Protein AF-A0A401MCK9-F1 (afdb_monomer_lite)

pLDDT: mean 92.6, std 6.18, range [59.09, 98.25]

Secondary structure (DSSP, 8-state):
--HHHHHHHHHHHHHTTS-HHHHHHHHHHH---HHHHHHHHHHHHHHHHHHHS----HHHHHHHHHHHHHHHHHHHHHHHHHHHT-

Structure (mmCIF, N/CA/C/O backbone):
data_AF-A0A401MCK9-F1
#
_entry.id   AF-A0A401MCK9-F1
#
loop_
_atom_site.group_PDB
_atom_site.id
_atom_site.type_symbol
_atom_site.label_atom_id
_atom_site.label_alt_id
_atom_site.label_comp_id
_atom_site.label_asym_id
_atom_site.label_entity_id
_atom_site.label_seq_id
_atom_site.pdbx_PDB_ins_code
_atom_site.Cartn_x
_atom_site.Cartn_y
_atom_site.C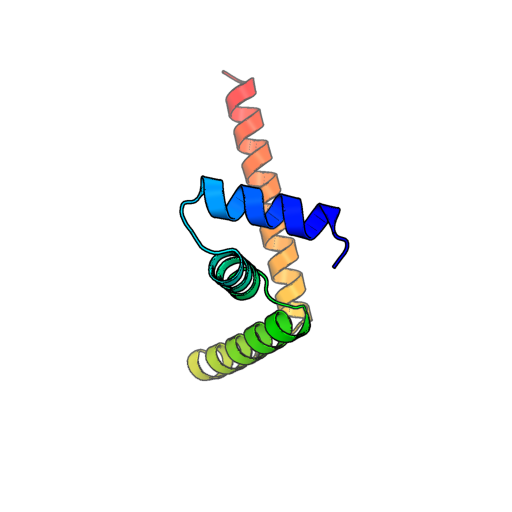artn_z
_atom_site.occupancy
_atom_site.B_iso_or_equiv
_atom_site.auth_seq_id
_atom_site.auth_comp_id
_atom_site.auth_asym_id
_atom_site.auth_atom_id
_atom_site.pdbx_PDB_model_num
ATOM 1 N N . MET A 1 1 ? -8.022 -13.116 18.281 1.00 82.94 1 MET A N 1
ATOM 2 C CA . MET A 1 1 ? -7.256 -11.885 18.573 1.00 82.94 1 MET A CA 1
ATOM 3 C C . MET A 1 1 ? -7.129 -11.769 20.084 1.00 82.94 1 MET A C 1
ATOM 5 O O . MET A 1 1 ? -8.148 -11.991 20.733 1.00 82.94 1 MET A O 1
ATOM 9 N N . PRO A 1 2 ? -5.929 -11.495 20.631 1.00 96.94 2 PRO A N 1
ATOM 10 C CA . PRO A 1 2 ? -5.750 -11.234 22.061 1.00 96.94 2 PRO A CA 1
ATOM 11 C C . PRO A 1 2 ? -6.690 -10.124 22.546 1.00 96.94 2 PRO A C 1
ATOM 13 O O . PRO A 1 2 ? -7.006 -9.213 21.774 1.00 96.94 2 PRO A O 1
ATOM 16 N N . ALA A 1 3 ? -7.160 -10.211 23.789 1.00 95.38 3 ALA A N 1
ATOM 17 C CA . ALA A 1 3 ? -8.148 -9.273 24.322 1.00 95.38 3 ALA A CA 1
ATOM 18 C C . ALA A 1 3 ? -7.615 -7.834 24.302 1.00 95.38 3 ALA A C 1
ATOM 20 O O . ALA A 1 3 ? -8.315 -6.921 23.881 1.00 95.38 3 ALA A O 1
ATOM 21 N N . GLU A 1 4 ? -6.335 -7.670 24.618 1.00 96.00 4 GLU A N 1
ATOM 22 C CA . GLU A 1 4 ? -5.628 -6.395 24.678 1.00 96.00 4 GLU A CA 1
ATOM 23 C C . GLU A 1 4 ? -5.613 -5.696 23.311 1.00 96.00 4 GLU A C 1
ATOM 25 O O . GLU A 1 4 ? -5.890 -4.504 23.206 1.00 96.00 4 GLU A O 1
ATOM 30 N N . VAL A 1 5 ? -5.361 -6.452 22.236 1.00 97.25 5 VAL A N 1
ATOM 31 C CA . VAL A 1 5 ? -5.338 -5.922 20.861 1.00 97.25 5 VAL A CA 1
ATOM 32 C C . VAL A 1 5 ? -6.735 -5.488 20.425 1.00 97.25 5 VAL A C 1
ATOM 34 O O . VAL A 1 5 ? -6.905 -4.436 19.812 1.00 97.25 5 VAL A O 1
ATOM 37 N N . ARG A 1 6 ? -7.754 -6.287 20.754 1.00 96.19 6 ARG A N 1
ATOM 38 C CA . ARG A 1 6 ? -9.152 -5.955 20.461 1.00 96.19 6 ARG A CA 1
ATOM 39 C C . ARG A 1 6 ? -9.574 -4.675 21.181 1.00 96.19 6 ARG A C 1
ATOM 41 O O . ARG A 1 6 ? -10.217 -3.830 20.566 1.00 96.19 6 ARG A O 1
ATOM 48 N N . ASP A 1 7 ? -9.218 -4.548 22.455 1.00 97.50 7 ASP A N 1
ATOM 49 C CA . ASP A 1 7 ? -9.594 -3.406 23.288 1.00 97.50 7 ASP A CA 1
ATOM 50 C C . ASP A 1 7 ? -8.893 -2.133 22.797 1.00 97.50 7 ASP A C 1
ATOM 52 O O . ASP A 1 7 ? -9.517 -1.077 22.691 1.00 97.50 7 ASP A O 1
ATOM 56 N N . GLN A 1 8 ? -7.631 -2.249 22.371 1.00 97.31 8 GLN A N 1
ATOM 57 C CA . GLN A 1 8 ? -6.916 -1.153 21.726 1.00 97.31 8 GLN A CA 1
ATOM 58 C C . GLN A 1 8 ? -7.571 -0.727 20.404 1.00 97.31 8 GLN A C 1
ATOM 60 O O . GLN A 1 8 ? -7.764 0.467 20.177 1.00 97.31 8 GLN A O 1
ATOM 65 N N . LEU A 1 9 ? -7.959 -1.670 19.538 1.00 97.06 9 LEU A N 1
ATOM 66 C CA . LEU A 1 9 ? -8.669 -1.345 18.294 1.00 97.06 9 LEU A CA 1
ATOM 67 C C . LEU A 1 9 ? -10.040 -0.710 18.560 1.00 97.06 9 LEU A C 1
ATOM 69 O O . LEU A 1 9 ? -10.446 0.186 17.823 1.00 97.06 9 LEU A O 1
ATOM 73 N N . ALA A 1 10 ? -10.744 -1.140 19.610 1.00 97.62 10 ALA A N 1
ATOM 74 C CA . ALA A 1 10 ? -12.003 -0.526 20.015 1.00 97.62 10 ALA A CA 1
ATOM 75 C C . ALA A 1 10 ? -11.792 0.933 20.448 1.00 97.62 10 ALA A C 1
ATOM 77 O O . ALA A 1 10 ? -12.499 1.811 19.965 1.00 97.62 10 ALA A O 1
ATOM 78 N N . ALA A 1 11 ? -10.768 1.218 21.260 1.00 98.12 11 ALA A N 1
ATOM 79 C CA . ALA A 1 11 ? -10.423 2.587 21.647 1.00 98.12 11 ALA A CA 1
ATOM 80 C C . ALA A 1 11 ? -10.062 3.475 20.439 1.00 98.12 11 ALA A C 1
ATOM 82 O O . ALA A 1 11 ? -10.458 4.639 20.386 1.00 98.12 11 ALA A O 1
ATOM 83 N N . VAL A 1 12 ? -9.354 2.929 19.441 1.00 98.00 12 VAL A N 1
ATOM 84 C CA . VAL A 1 12 ? -9.058 3.641 18.183 1.00 98.00 12 VAL A CA 1
ATOM 85 C C . VAL A 1 12 ? -10.336 3.931 17.393 1.00 98.00 12 VAL A C 1
ATOM 87 O O . VAL A 1 12 ? -10.479 5.027 16.854 1.00 98.00 12 VAL A O 1
ATOM 90 N N . ALA A 1 13 ? -11.261 2.972 17.321 1.00 97.94 13 ALA A N 1
ATOM 91 C CA . ALA A 1 13 ? -12.528 3.150 16.622 1.00 97.94 13 ALA A CA 1
ATOM 92 C C . ALA A 1 13 ? -13.384 4.249 17.279 1.00 97.94 13 ALA A C 1
ATOM 94 O O . ALA A 1 13 ? -13.835 5.158 16.583 1.00 97.94 13 ALA A O 1
ATOM 95 N N . GLU A 1 14 ? -13.503 4.231 18.610 1.00 98.06 14 GLU A N 1
ATOM 96 C CA . GLU A 1 14 ? -14.196 5.266 19.392 1.00 98.06 14 GLU A CA 1
ATOM 97 C C . GLU A 1 14 ? -13.583 6.656 19.168 1.00 98.06 14 GLU A C 1
ATOM 99 O O . GLU A 1 14 ? -14.296 7.610 18.861 1.00 98.06 14 GLU A O 1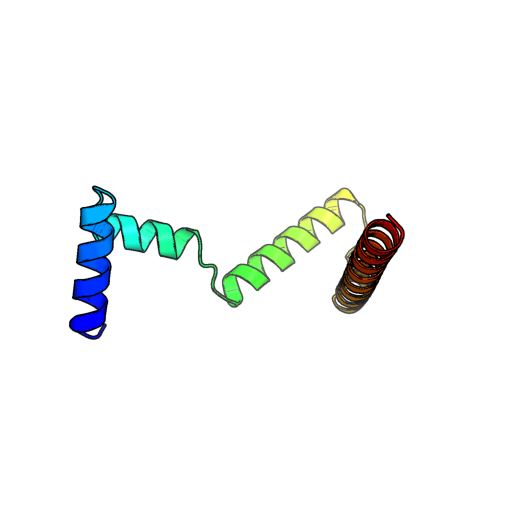
ATOM 104 N N . ALA A 1 15 ? -12.251 6.775 19.218 1.00 98.25 15 ALA A N 1
ATOM 105 C CA . ALA A 1 15 ? -11.557 8.042 18.967 1.00 98.25 15 ALA A CA 1
ATOM 106 C C . ALA A 1 15 ? -11.788 8.590 17.545 1.00 98.25 15 ALA A C 1
ATOM 108 O O . ALA A 1 15 ? -11.735 9.800 17.329 1.00 98.25 15 ALA A O 1
ATOM 109 N N . ARG A 1 16 ? -12.048 7.706 16.574 1.00 97.12 16 ARG A N 1
ATOM 110 C CA . ARG A 1 16 ? -12.382 8.054 15.184 1.00 97.12 16 ARG A CA 1
ATOM 111 C C . ARG A 1 16 ? -13.889 8.216 14.943 1.00 97.12 16 ARG A C 1
ATOM 113 O O . ARG A 1 16 ? -14.279 8.501 13.814 1.00 97.12 16 ARG A O 1
ATOM 120 N N . GLY A 1 17 ? -14.736 8.018 15.957 1.00 98.00 17 GLY A N 1
ATOM 121 C CA . GLY A 1 17 ? -16.194 8.063 15.815 1.00 98.00 17 GLY A CA 1
ATOM 122 C C . GLY A 1 17 ? -16.753 6.975 14.892 1.00 98.00 17 GLY A C 1
ATOM 123 O O . GLY A 1 17 ? -17.763 7.191 14.224 1.00 98.00 17 GLY A O 1
ATOM 124 N N . THR A 1 18 ? -16.086 5.821 14.810 1.00 97.94 18 THR A N 1
ATOM 125 C CA . THR A 1 18 ? -16.477 4.695 13.953 1.00 97.94 18 THR A CA 1
ATOM 126 C C . THR A 1 18 ? -16.662 3.417 14.767 1.00 97.94 18 THR A C 1
ATOM 128 O O . THR A 1 18 ? -16.255 3.321 15.920 1.00 97.94 18 THR A O 1
ATOM 131 N N . SER A 1 19 ? -17.273 2.397 14.167 1.00 97.94 19 SER A N 1
ATOM 132 C CA . SER A 1 19 ? -17.374 1.084 14.811 1.00 97.94 19 SER A CA 1
ATOM 133 C C . SER A 1 19 ? -16.084 0.283 14.632 1.00 97.94 19 SER A C 1
ATOM 135 O O . SER A 1 19 ? -15.425 0.380 13.596 1.00 97.94 19 SER A O 1
ATOM 137 N N . LEU A 1 20 ? -15.770 -0.604 15.584 1.00 96.94 20 LEU A N 1
ATOM 138 C CA . LEU A 1 20 ? -14.655 -1.552 15.451 1.00 96.94 20 LEU A CA 1
ATOM 139 C C . LEU A 1 20 ? -14.724 -2.343 14.129 1.00 96.94 20 LEU A C 1
ATOM 141 O O . LEU A 1 20 ? -13.707 -2.561 13.479 1.00 96.94 20 LEU A O 1
ATOM 145 N N . ARG A 1 21 ? -15.932 -2.729 13.695 1.00 96.94 21 ARG A N 1
ATOM 146 C CA . ARG A 1 21 ? -16.153 -3.405 12.407 1.00 96.94 21 ARG A CA 1
ATOM 147 C C . ARG A 1 21 ? -15.728 -2.534 11.225 1.00 96.94 21 ARG A C 1
ATOM 149 O O . ARG A 1 21 ? -15.047 -3.036 10.338 1.00 96.94 21 ARG A O 1
ATOM 156 N N . ALA A 1 22 ? -16.156 -1.276 11.203 1.00 97.50 22 ALA A N 1
ATOM 157 C CA . ALA A 1 22 ? -15.846 -0.351 10.119 1.00 97.50 22 ALA A CA 1
ATOM 158 C C . ALA A 1 22 ? -14.342 -0.046 10.064 1.00 97.50 22 ALA A C 1
ATOM 160 O O . ALA A 1 22 ? -13.757 -0.119 8.990 1.00 97.50 22 ALA A O 1
ATOM 161 N N . LEU A 1 23 ? -13.698 0.155 11.219 1.00 97.00 23 LEU A N 1
ATOM 162 C CA . LEU A 1 23 ? -12.242 0.294 11.304 1.00 97.00 23 LEU A CA 1
ATOM 163 C C . LEU A 1 23 ? -11.518 -0.940 10.743 1.00 97.00 23 LEU A C 1
ATOM 165 O O . LEU A 1 23 ? -10.567 -0.818 9.978 1.00 97.00 23 LEU A O 1
ATOM 169 N N . MET A 1 24 ? -11.966 -2.148 11.093 1.00 95.75 24 MET A N 1
ATOM 170 C CA . MET A 1 24 ? -11.364 -3.372 10.558 1.00 95.75 24 MET A CA 1
ATOM 171 C C . MET A 1 24 ? -11.565 -3.514 9.045 1.00 95.75 24 MET A C 1
ATOM 173 O O . MET A 1 24 ? -10.675 -4.018 8.365 1.00 95.75 24 MET A O 1
ATOM 177 N N . GLN A 1 25 ? -12.713 -3.086 8.514 1.00 95.62 25 GLN A N 1
ATOM 178 C CA . GLN A 1 25 ? -12.974 -3.085 7.072 1.00 95.62 25 GLN A CA 1
ATOM 179 C C . GLN A 1 25 ? -12.073 -2.096 6.331 1.00 95.62 25 GLN A C 1
ATOM 181 O O . GLN A 1 25 ? -11.545 -2.447 5.282 1.00 95.62 25 GLN A O 1
ATOM 186 N N . GLU A 1 26 ? -11.864 -0.906 6.889 1.00 95.06 26 GLU A N 1
ATOM 187 C CA . GLU A 1 26 ? -10.929 0.098 6.370 1.00 95.06 26 GLU A CA 1
ATOM 188 C C . GLU A 1 26 ? -9.502 -0.463 6.327 1.00 95.06 26 GLU A C 1
ATOM 190 O O . GLU A 1 26 ? -8.897 -0.531 5.260 1.00 95.06 26 GLU A O 1
ATOM 195 N N . ILE A 1 27 ? -9.011 -1.000 7.451 1.00 94.38 27 ILE A N 1
ATOM 196 C CA . ILE A 1 27 ? -7.675 -1.610 7.526 1.00 94.38 27 ILE A CA 1
ATOM 197 C C . ILE A 1 27 ? -7.530 -2.747 6.508 1.00 94.38 27 ILE A C 1
ATOM 199 O O . ILE A 1 27 ? -6.502 -2.848 5.837 1.00 94.38 27 ILE A O 1
ATOM 203 N N . ALA A 1 28 ? -8.545 -3.603 6.374 1.00 91.88 28 ALA A N 1
ATOM 204 C CA . ALA A 1 28 ? -8.530 -4.701 5.411 1.00 91.88 28 ALA A CA 1
ATOM 205 C C . ALA A 1 28 ? -8.572 -4.215 3.952 1.00 91.88 28 ALA A C 1
ATOM 207 O O . ALA A 1 28 ? -7.984 -4.855 3.085 1.00 91.88 28 ALA A O 1
ATOM 208 N N . ALA A 1 29 ? -9.250 -3.101 3.669 1.00 90.81 29 ALA A N 1
ATOM 209 C CA . ALA A 1 29 ? -9.290 -2.507 2.336 1.00 90.81 29 ALA A CA 1
ATOM 210 C C . ALA A 1 29 ? -7.948 -1.862 1.949 1.00 90.81 29 ALA A C 1
ATOM 212 O O . ALA A 1 29 ? -7.563 -1.896 0.780 1.00 90.81 29 ALA A O 1
ATOM 213 N N . GLU A 1 30 ? -7.228 -1.302 2.920 1.00 92.31 30 GLU A N 1
ATOM 214 C CA . GLU A 1 30 ? -5.927 -0.659 2.707 1.00 92.31 30 GLU A CA 1
ATOM 215 C C . GLU A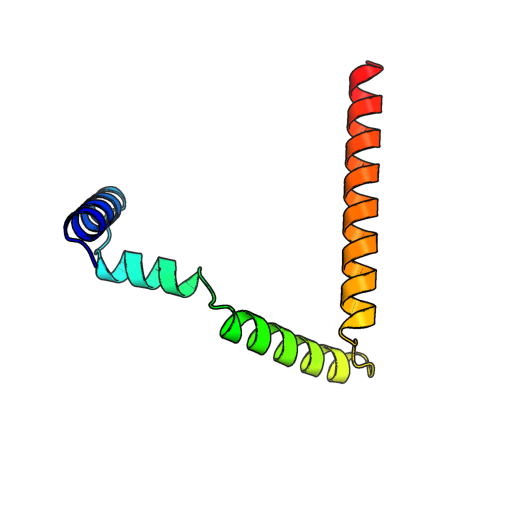 1 30 ? -4.760 -1.653 2.705 1.00 92.31 30 GLU A C 1
ATOM 217 O O . GLU A 1 30 ? -3.761 -1.457 2.009 1.00 92.31 30 GLU A O 1
ATOM 222 N N . THR A 1 31 ? -4.884 -2.746 3.459 1.00 93.25 31 THR A N 1
ATOM 223 C CA . THR A 1 31 ? -3.810 -3.724 3.646 1.00 93.25 31 THR A CA 1
ATOM 224 C C . THR A 1 31 ? -4.003 -4.917 2.721 1.00 93.25 31 THR A C 1
ATOM 226 O O . THR A 1 31 ? -4.648 -5.905 3.069 1.00 93.25 31 THR A O 1
ATOM 229 N N . LEU A 1 32 ? -3.403 -4.846 1.535 1.00 91.06 32 LEU A N 1
ATOM 230 C CA . LEU A 1 32 ? -3.382 -5.983 0.619 1.00 91.06 32 LEU A CA 1
ATOM 231 C C . LEU A 1 32 ? -2.486 -7.106 1.152 1.00 91.06 32 LEU A C 1
ATOM 233 O O . LEU A 1 32 ? -1.362 -6.880 1.604 1.00 91.06 32 LEU A O 1
ATOM 237 N N . THR A 1 33 ? -2.966 -8.338 1.027 1.00 93.50 33 THR A N 1
ATOM 238 C CA . THR A 1 33 ? -2.155 -9.541 1.244 1.00 93.50 33 THR A CA 1
ATOM 239 C C . THR A 1 33 ? -1.119 -9.719 0.124 1.00 93.50 33 THR A C 1
ATOM 241 O O . THR A 1 33 ? -1.309 -9.192 -0.977 1.00 93.50 33 THR A O 1
ATOM 244 N N . PRO A 1 34 ? -0.041 -10.496 0.345 1.00 92.88 34 PRO A N 1
ATOM 245 C CA . PRO A 1 34 ? 0.935 -10.799 -0.704 1.00 92.88 34 PRO A CA 1
ATOM 246 C C . PRO A 1 34 ? 0.307 -11.366 -1.986 1.00 92.88 34 PRO A C 1
ATOM 248 O O . PRO A 1 34 ? 0.672 -10.947 -3.085 1.00 92.88 34 PRO A O 1
ATOM 251 N N . ASP A 1 35 ? -0.683 -12.249 -1.854 1.00 93.50 35 ASP A N 1
ATOM 252 C CA . ASP A 1 35 ? -1.373 -12.853 -2.998 1.00 93.50 35 ASP A CA 1
ATOM 253 C C . ASP A 1 35 ? -2.205 -11.824 -3.770 1.00 93.50 35 ASP A C 1
ATOM 255 O O . ASP A 1 35 ? -2.152 -11.780 -4.997 1.00 93.50 35 ASP A O 1
ATOM 259 N N . GLN A 1 36 ? -2.904 -10.926 -3.070 1.00 92.81 36 GLN A N 1
ATOM 260 C CA . GLN A 1 36 ? -3.649 -9.833 -3.706 1.00 92.81 36 GLN A CA 1
ATOM 261 C C . GLN A 1 36 ? -2.722 -8.826 -4.397 1.00 92.81 36 GLN A C 1
ATOM 263 O O . GLN A 1 36 ? -3.062 -8.293 -5.455 1.00 92.81 36 GLN A O 1
ATOM 268 N N . ILE A 1 37 ? -1.540 -8.564 -3.828 1.00 92.12 37 ILE A N 1
ATOM 269 C CA . ILE A 1 37 ? -0.512 -7.738 -4.475 1.00 92.12 37 ILE A CA 1
ATOM 270 C C . ILE A 1 37 ? -0.061 -8.403 -5.777 1.00 92.12 37 ILE A C 1
ATOM 272 O O . ILE A 1 37 ? -0.001 -7.734 -6.812 1.00 92.12 37 ILE A O 1
ATOM 276 N N . LYS A 1 38 ? 0.217 -9.712 -5.743 1.00 91.00 38 LYS A N 1
ATOM 277 C CA . LYS A 1 38 ? 0.600 -10.484 -6.928 1.00 91.00 38 LYS A CA 1
ATOM 278 C C . LYS A 1 38 ? -0.498 -10.466 -7.990 1.00 91.00 38 LYS A C 1
ATOM 280 O O . LYS A 1 38 ? -0.215 -10.124 -9.132 1.00 91.00 38 LYS A O 1
ATOM 285 N N . GLU A 1 39 ? -1.741 -10.754 -7.620 1.00 93.62 39 GLU A N 1
ATOM 286 C CA . GLU A 1 39 ? -2.875 -10.743 -8.550 1.00 93.62 39 GLU A CA 1
ATOM 287 C C . GLU A 1 39 ? -3.043 -9.370 -9.215 1.00 93.62 39 GLU A C 1
ATOM 289 O O . GLU A 1 39 ? -3.229 -9.264 -10.429 1.00 93.62 39 GLU A O 1
ATOM 294 N N . ARG A 1 40 ? -2.923 -8.292 -8.431 1.00 92.25 40 ARG A N 1
ATOM 295 C CA . ARG A 1 40 ? -2.991 -6.925 -8.953 1.00 92.25 40 ARG A CA 1
ATOM 296 C C . ARG A 1 40 ? -1.843 -6.632 -9.922 1.00 92.25 40 ARG A C 1
ATOM 298 O O . ARG A 1 40 ? -2.079 -5.994 -10.951 1.00 92.25 40 ARG A O 1
ATOM 305 N N . ALA A 1 41 ? -0.628 -7.087 -9.619 1.00 89.81 41 ALA A N 1
ATOM 306 C CA . ALA A 1 41 ? 0.526 -6.938 -10.502 1.00 89.81 41 ALA A CA 1
ATOM 307 C C . ALA A 1 41 ? 0.337 -7.712 -11.815 1.00 89.81 41 ALA A C 1
ATOM 309 O O . ALA A 1 41 ? 0.531 -7.140 -12.887 1.00 89.81 41 ALA A O 1
ATOM 310 N N . ASP A 1 42 ? -0.116 -8.962 -11.741 1.00 91.38 42 ASP A N 1
ATOM 311 C CA . ASP A 1 42 ? -0.351 -9.823 -12.902 1.00 91.38 42 ASP A CA 1
ATOM 312 C C . ASP A 1 42 ? -1.455 -9.240 -13.805 1.00 91.38 42 ASP A C 1
ATOM 314 O O . ASP A 1 42 ? -1.269 -9.113 -15.017 1.00 91.38 42 ASP A O 1
ATOM 318 N N . ARG A 1 43 ? -2.560 -8.755 -13.220 1.00 92.50 43 ARG A N 1
ATOM 319 C CA . ARG A 1 43 ? -3.627 -8.060 -13.963 1.00 92.50 43 ARG A CA 1
ATOM 320 C C . ARG A 1 43 ? -3.120 -6.790 -14.646 1.00 92.50 43 ARG A C 1
ATOM 322 O O . ARG A 1 43 ? -3.472 -6.518 -15.790 1.00 92.50 43 ARG A O 1
ATOM 329 N N . THR A 1 44 ? -2.287 -6.017 -13.952 1.00 90.62 44 THR A N 1
ATOM 330 C CA . THR A 1 44 ? -1.704 -4.789 -14.509 1.00 90.62 44 THR A CA 1
ATOM 331 C C . THR A 1 44 ? -0.773 -5.115 -15.673 1.00 90.62 44 THR A C 1
ATOM 333 O O . THR A 1 44 ? -0.845 -4.458 -16.704 1.00 90.62 44 THR A O 1
ATOM 336 N N . ARG A 1 45 ? 0.059 -6.155 -15.555 1.00 89.75 45 ARG A N 1
ATOM 337 C CA . ARG A 1 45 ? 0.938 -6.608 -16.643 1.00 89.75 45 ARG A CA 1
ATOM 338 C C . ARG A 1 45 ? 0.160 -7.042 -17.872 1.00 89.75 45 ARG A C 1
ATOM 340 O O . ARG A 1 45 ? 0.533 -6.650 -18.969 1.00 89.75 45 ARG A O 1
ATOM 347 N N . ALA A 1 46 ? -0.919 -7.801 -17.690 1.00 92.75 46 ALA A N 1
ATOM 348 C CA . ALA A 1 46 ? -1.778 -8.213 -18.794 1.00 92.75 46 ALA A CA 1
ATOM 349 C C . ALA A 1 46 ? -2.389 -7.001 -19.516 1.00 92.75 46 ALA A C 1
ATOM 351 O O . ALA A 1 46 ? -2.284 -6.906 -20.735 1.00 92.75 46 ALA A O 1
ATOM 352 N N . LEU A 1 47 ? -2.936 -6.038 -18.765 1.00 93.69 47 LEU A N 1
ATOM 353 C CA . LEU A 1 47 ? -3.504 -4.813 -19.335 1.00 93.69 47 LEU A CA 1
ATOM 354 C C . LEU A 1 47 ? -2.450 -3.974 -20.072 1.00 93.69 47 LEU A C 1
ATOM 356 O O . LEU A 1 47 ? -2.699 -3.476 -21.164 1.00 93.69 47 LEU A O 1
ATOM 360 N N . LEU A 1 48 ? -1.258 -3.814 -19.493 1.00 90.75 48 LEU A N 1
ATOM 361 C CA . LEU A 1 48 ? -0.166 -3.089 -20.144 1.00 90.75 48 LEU A CA 1
ATOM 362 C C . LEU A 1 48 ? 0.305 -3.810 -21.412 1.00 90.75 48 LEU A C 1
ATOM 364 O O . LEU A 1 48 ? 0.570 -3.153 -22.412 1.00 90.75 48 LEU A O 1
ATOM 368 N N . ALA A 1 49 ? 0.370 -5.141 -21.397 1.00 93.88 49 ALA A N 1
ATOM 369 C CA . ALA A 1 49 ? 0.722 -5.923 -22.575 1.00 93.88 49 ALA A CA 1
ATOM 370 C C . ALA A 1 49 ? -0.323 -5.793 -23.686 1.00 93.88 49 ALA A C 1
ATOM 372 O O . ALA A 1 49 ? 0.048 -5.680 -24.849 1.00 93.88 49 ALA A O 1
ATOM 373 N N . GLU A 1 50 ? -1.609 -5.748 -23.341 1.00 95.56 50 GLU A N 1
ATOM 374 C CA . GLU A 1 50 ? -2.689 -5.492 -24.296 1.00 95.56 50 GLU A CA 1
ATOM 375 C C . GLU A 1 50 ? -2.580 -4.089 -24.911 1.00 95.56 50 GLU A C 1
ATOM 377 O O . GLU A 1 50 ? -2.662 -3.936 -26.127 1.00 95.56 50 GLU A O 1
ATOM 382 N N . LEU A 1 51 ? -2.343 -3.066 -24.084 1.00 94.88 51 LEU A N 1
ATOM 383 C CA . LEU A 1 51 ? -2.292 -1.672 -24.534 1.00 94.88 51 LEU A CA 1
ATOM 384 C C . LEU A 1 51 ? -1.009 -1.321 -25.302 1.00 94.88 51 LEU A C 1
ATOM 386 O O . LEU A 1 51 ? -1.056 -0.516 -26.230 1.00 94.88 51 LEU A O 1
ATOM 390 N N . PHE A 1 52 ? 0.134 -1.890 -24.915 1.00 92.62 52 PHE A N 1
ATOM 391 C CA . PHE A 1 52 ? 1.451 -1.539 -25.462 1.00 92.62 52 PHE A CA 1
ATOM 392 C C . PHE A 1 52 ? 2.070 -2.630 -26.344 1.00 92.62 52 PHE A C 1
ATOM 394 O O . PHE A 1 52 ? 3.120 -2.404 -26.942 1.00 92.62 52 PHE A O 1
ATOM 401 N N . GLY A 1 53 ? 1.452 -3.809 -26.430 1.00 92.88 53 GLY A N 1
ATOM 402 C CA . GLY A 1 53 ? 1.953 -4.943 -27.210 1.00 92.88 53 GLY A CA 1
ATOM 403 C C . GLY A 1 53 ? 3.190 -5.631 -26.619 1.00 92.88 53 GLY A C 1
ATOM 404 O O . GLY A 1 53 ? 3.777 -6.479 -27.288 1.00 92.88 53 GLY A O 1
ATOM 405 N N . HIS A 1 54 ? 3.605 -5.284 -25.393 1.00 90.94 54 HIS A N 1
ATOM 406 C CA . HIS A 1 54 ? 4.788 -5.856 -24.738 1.00 90.94 54 HIS A CA 1
ATOM 407 C C . HIS A 1 54 ? 4.481 -6.343 -23.327 1.00 90.94 54 HIS A C 1
ATOM 409 O O . HIS A 1 54 ? 4.002 -5.585 -22.481 1.00 90.94 54 HIS A O 1
ATOM 415 N N . TYR A 1 55 ? 4.810 -7.604 -23.055 1.00 89.44 55 TYR A N 1
ATOM 416 C CA . TYR A 1 55 ? 4.702 -8.169 -21.718 1.00 89.44 55 TYR A CA 1
ATOM 417 C C . TYR A 1 55 ? 5.991 -7.918 -20.937 1.00 89.44 55 TYR A C 1
ATOM 419 O O . TYR A 1 55 ? 7.017 -8.542 -21.198 1.00 89.44 55 TYR A O 1
ATOM 427 N N . VAL A 1 56 ? 5.921 -7.020 -19.953 1.00 87.19 56 VAL A N 1
ATOM 428 C CA . VAL A 1 56 ? 7.063 -6.705 -19.090 1.00 87.19 56 VAL A CA 1
ATOM 429 C C . VAL A 1 56 ? 7.339 -7.875 -18.150 1.00 87.19 56 VAL A C 1
ATOM 431 O O . VAL A 1 56 ? 6.524 -8.221 -17.289 1.00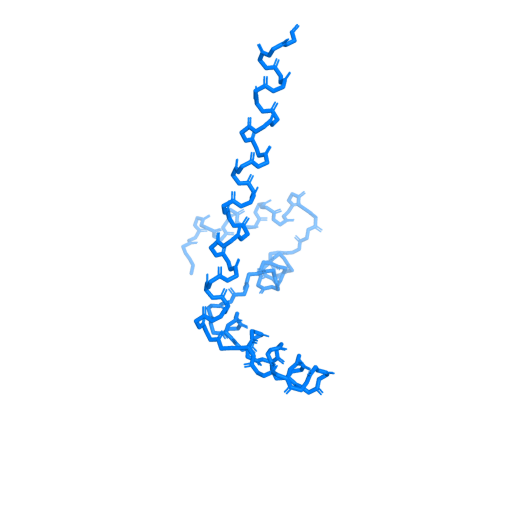 87.19 56 VAL A O 1
ATOM 434 N N . THR A 1 57 ? 8.522 -8.458 -18.290 1.00 88.94 57 THR A N 1
ATOM 435 C CA . THR A 1 57 ? 8.990 -9.585 -17.484 1.00 88.94 57 THR A CA 1
ATOM 436 C C . THR A 1 57 ? 9.340 -9.169 -16.052 1.00 88.94 57 THR A C 1
ATOM 438 O O . THR A 1 57 ? 9.493 -7.986 -15.716 1.00 88.94 57 THR A O 1
ATOM 441 N N . ASP A 1 58 ? 9.479 -10.160 -15.168 1.00 86.69 58 ASP A N 1
ATOM 442 C CA . ASP A 1 58 ? 9.930 -9.934 -13.792 1.00 86.69 58 ASP A CA 1
ATOM 443 C C . ASP A 1 58 ? 11.334 -9.319 -13.732 1.00 86.69 58 ASP A C 1
ATOM 445 O O . ASP A 1 58 ? 11.568 -8.433 -12.905 1.00 86.69 58 ASP A O 1
ATOM 449 N N . GLU A 1 59 ? 12.229 -9.734 -14.634 1.00 91.00 59 GLU A N 1
ATOM 450 C CA . GLU A 1 59 ? 13.601 -9.227 -14.721 1.00 91.00 59 GLU A CA 1
ATOM 451 C C . GLU A 1 59 ? 13.626 -7.759 -15.161 1.00 91.00 59 GLU A C 1
ATOM 453 O O . GLU A 1 59 ? 14.180 -6.919 -14.455 1.00 91.00 59 GLU A O 1
ATOM 458 N N . GLU A 1 60 ? 12.926 -7.405 -16.246 1.00 90.00 60 GLU A N 1
ATOM 459 C CA . GLU A 1 60 ? 12.797 -6.006 -16.691 1.00 90.00 60 GLU A CA 1
ATOM 460 C C . GLU A 1 60 ? 12.171 -5.127 -15.593 1.00 90.00 60 GLU A C 1
ATOM 462 O O . GLU A 1 60 ? 12.619 -4.008 -15.324 1.00 90.00 60 GLU A O 1
ATOM 467 N N . SER A 1 61 ? 11.167 -5.657 -14.884 1.00 88.38 61 SER A N 1
ATOM 468 C CA . SER A 1 61 ? 10.548 -4.978 -13.740 1.00 88.38 61 SER A CA 1
ATOM 469 C C . SER A 1 61 ? 11.535 -4.771 -12.582 1.00 88.38 61 SER A C 1
ATOM 471 O O . SER A 1 61 ? 11.456 -3.770 -11.862 1.00 88.38 61 SER A O 1
ATOM 473 N N . ALA A 1 62 ? 12.421 -5.735 -12.321 1.00 91.25 62 ALA A N 1
ATOM 474 C CA . ALA A 1 62 ? 13.437 -5.647 -11.274 1.00 91.25 62 ALA A CA 1
ATOM 475 C C . ALA A 1 62 ? 14.539 -4.648 -11.649 1.00 91.25 62 ALA A C 1
ATOM 477 O O . ALA A 1 62 ? 14.946 -3.836 -10.811 1.00 91.25 62 ALA A O 1
ATOM 478 N N . GLU A 1 63 ? 14.954 -4.651 -12.914 1.00 95.56 63 GLU A N 1
ATOM 479 C CA . GLU A 1 63 ? 15.913 -3.707 -13.472 1.00 95.56 63 GLU A CA 1
ATOM 480 C C . GLU A 1 63 ? 15.398 -2.265 -13.378 1.00 95.56 63 GLU A C 1
ATOM 482 O O . GLU A 1 63 ? 16.096 -1.385 -12.869 1.00 95.56 63 GLU A O 1
ATOM 487 N N . MET A 1 64 ? 14.143 -2.031 -13.777 1.00 92.19 64 MET A N 1
ATOM 488 C CA . MET A 1 64 ? 13.496 -0.722 -13.674 1.00 92.19 64 MET A CA 1
ATOM 489 C C . MET A 1 64 ? 13.446 -0.236 -12.222 1.00 92.19 64 MET A C 1
ATOM 491 O O . MET A 1 64 ? 13.830 0.894 -11.918 1.00 92.19 64 MET A O 1
ATOM 495 N N . ARG A 1 65 ? 13.043 -1.109 -11.289 1.00 93.25 65 ARG A N 1
ATOM 496 C CA . ARG A 1 65 ? 13.019 -0.787 -9.852 1.00 93.25 65 ARG A CA 1
ATOM 497 C C . ARG A 1 65 ? 14.401 -0.422 -9.316 1.00 93.25 65 ARG A C 1
ATOM 499 O O . ARG A 1 65 ? 14.500 0.461 -8.466 1.00 93.25 65 ARG A O 1
ATOM 506 N N . ARG A 1 66 ? 15.461 -1.089 -9.781 1.00 96.44 66 ARG A N 1
ATOM 507 C CA . ARG A 1 66 ? 16.843 -0.750 -9.417 1.00 96.44 66 ARG A CA 1
ATOM 508 C C . ARG A 1 66 ? 17.204 0.654 -9.909 1.00 96.44 66 ARG A C 1
ATOM 510 O O . ARG A 1 66 ? 17.565 1.487 -9.081 1.00 96.44 66 ARG A O 1
ATOM 517 N N . LYS A 1 67 ? 16.981 0.941 -11.196 1.00 96.69 67 LYS A N 1
ATOM 518 C CA . LYS A 1 67 ? 17.232 2.263 -11.802 1.00 96.69 67 LYS A CA 1
ATOM 519 C C . LYS A 1 67 ? 16.480 3.387 -11.080 1.00 96.69 67 LYS A C 1
ATOM 521 O O . LYS A 1 67 ? 17.059 4.428 -10.789 1.00 96.69 67 LYS A O 1
ATOM 526 N N . MET A 1 68 ? 15.211 3.174 -10.720 1.00 96.25 68 MET A N 1
ATOM 527 C CA . MET A 1 68 ? 14.423 4.172 -9.981 1.00 96.25 68 MET A CA 1
ATOM 528 C C . MET A 1 68 ? 14.982 4.465 -8.583 1.00 96.25 68 MET A C 1
ATOM 530 O O . MET A 1 68 ? 14.983 5.621 -8.153 1.00 96.25 68 MET A O 1
ATOM 534 N N . ARG A 1 69 ? 15.465 3.443 -7.864 1.00 96.44 69 ARG A N 1
ATOM 535 C CA . ARG A 1 69 ? 16.098 3.638 -6.549 1.00 96.44 69 ARG A CA 1
ATOM 536 C C . ARG A 1 69 ? 17.4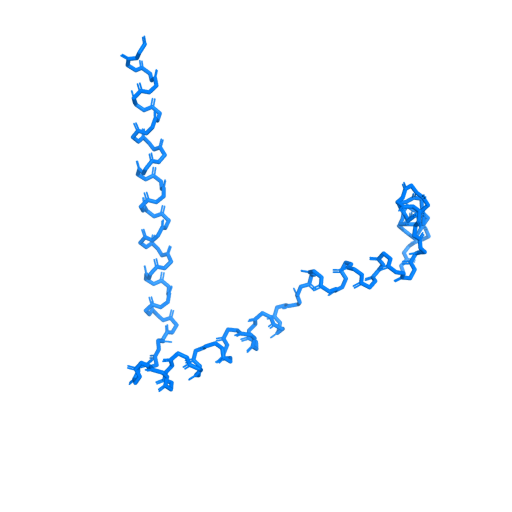01 4.419 -6.668 1.00 96.44 69 ARG A C 1
ATOM 538 O O . ARG A 1 69 ? 17.609 5.346 -5.892 1.00 96.44 69 ARG A O 1
ATOM 545 N N . GLU A 1 70 ? 18.235 4.075 -7.646 1.00 96.75 70 GLU A N 1
ATOM 546 C CA . GLU A 1 70 ? 19.486 4.786 -7.936 1.00 96.75 70 GLU A CA 1
ATOM 547 C C . GLU A 1 70 ? 19.220 6.259 -8.274 1.00 96.75 70 GLU A C 1
ATOM 549 O O . GLU A 1 70 ? 19.808 7.145 -7.657 1.00 96.75 70 GLU A O 1
ATOM 554 N N . ALA A 1 71 ? 18.262 6.533 -9.166 1.00 96.31 71 ALA A N 1
ATOM 555 C CA . ALA A 1 71 ? 17.876 7.895 -9.533 1.00 96.31 71 ALA A CA 1
ATOM 556 C C . ALA A 1 71 ? 17.350 8.701 -8.332 1.00 96.31 71 ALA A C 1
ATOM 558 O O . ALA A 1 71 ? 17.716 9.860 -8.145 1.00 96.31 71 ALA A O 1
ATOM 559 N N . THR A 1 72 ? 16.530 8.078 -7.480 1.00 96.19 72 THR A N 1
ATOM 560 C CA . THR A 1 72 ? 15.998 8.718 -6.265 1.00 96.19 72 THR A CA 1
ATOM 561 C C . THR A 1 72 ? 17.111 9.038 -5.263 1.00 96.19 72 THR A C 1
ATOM 563 O O . THR A 1 72 ? 17.105 10.106 -4.649 1.00 96.19 72 THR A O 1
ATOM 566 N N . ALA A 1 73 ? 18.075 8.129 -5.093 1.00 95.62 73 ALA A N 1
ATOM 567 C CA . ALA A 1 73 ? 19.224 8.336 -4.219 1.00 95.62 73 ALA A CA 1
ATOM 568 C C . ALA A 1 73 ? 20.127 9.467 -4.734 1.00 95.62 73 ALA A C 1
ATOM 570 O O . ALA A 1 73 ? 20.484 10.353 -3.961 1.00 95.62 73 ALA A O 1
ATOM 571 N N . ALA A 1 74 ? 20.424 9.480 -6.037 1.00 95.06 74 ALA A N 1
ATOM 572 C CA . ALA A 1 74 ? 21.202 10.539 -6.674 1.00 95.06 74 ALA A CA 1
ATOM 573 C C . ALA A 1 74 ? 20.523 11.910 -6.534 1.00 95.06 74 ALA A C 1
ATOM 575 O O . ALA A 1 74 ? 21.169 12.887 -6.164 1.00 95.06 74 ALA A O 1
ATOM 576 N N . HIS A 1 75 ? 19.205 11.977 -6.748 1.00 94.75 75 HIS A N 1
ATOM 577 C CA . HIS A 1 75 ? 18.441 13.209 -6.562 1.00 94.75 75 HIS A CA 1
ATOM 578 C C . HIS A 1 75 ? 18.519 13.724 -5.117 1.00 94.75 75 HIS A C 1
ATOM 580 O O . HIS A 1 75 ? 18.747 14.910 -4.892 1.00 94.75 75 HIS A O 1
ATOM 586 N N . ARG A 1 76 ? 18.389 12.831 -4.129 1.00 94.38 76 ARG A N 1
ATOM 587 C CA . ARG A 1 76 ? 18.506 13.194 -2.711 1.00 94.38 76 ARG A CA 1
ATOM 588 C C . ARG A 1 76 ? 19.907 13.698 -2.351 1.00 94.38 76 ARG A C 1
ATOM 590 O O . ARG A 1 76 ? 20.014 14.663 -1.602 1.00 94.38 76 ARG A O 1
ATOM 597 N N . ALA A 1 77 ? 20.957 13.067 -2.877 1.00 92.94 77 ALA A N 1
ATOM 598 C CA . ALA A 1 77 ? 22.336 13.502 -2.657 1.00 92.94 77 ALA A CA 1
ATOM 599 C C . ALA A 1 77 ? 22.575 14.911 -3.221 1.00 92.94 77 ALA A C 1
ATOM 601 O O . ALA A 1 77 ? 23.068 15.776 -2.505 1.00 92.94 77 ALA A O 1
ATOM 602 N N . ALA A 1 78 ? 22.114 15.173 -4.448 1.00 92.25 78 ALA A N 1
ATOM 603 C CA . ALA A 1 78 ? 22.231 16.488 -5.075 1.00 92.25 78 ALA A CA 1
ATOM 604 C C . ALA A 1 78 ? 21.511 17.596 -4.281 1.00 92.25 78 ALA A C 1
ATOM 606 O O . ALA A 1 78 ? 22.026 18.706 -4.165 1.00 92.25 78 ALA A O 1
ATOM 607 N N . LEU A 1 79 ? 20.341 17.301 -3.700 1.00 92.00 79 LEU A N 1
ATOM 608 C CA . LEU A 1 79 ? 19.643 18.245 -2.818 1.00 92.00 79 LEU A CA 1
ATOM 609 C C . LEU A 1 79 ? 20.442 18.529 -1.538 1.00 92.00 79 LEU A C 1
ATOM 611 O O . LEU A 1 79 ? 20.590 19.687 -1.163 1.00 92.00 79 LEU A O 1
ATOM 615 N N . SER A 1 80 ? 21.007 17.494 -0.912 1.00 90.38 80 SER 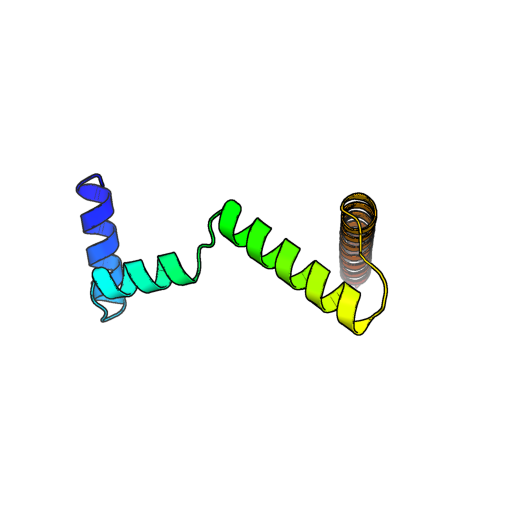A N 1
ATOM 616 C CA . SER A 1 80 ? 21.833 17.646 0.293 1.00 90.38 80 SER A CA 1
ATOM 617 C C . SER A 1 80 ? 23.111 18.451 0.035 1.00 90.38 80 SER A C 1
ATOM 619 O O . SER A 1 80 ? 23.520 19.237 0.886 1.00 90.38 80 SER A O 1
ATOM 621 N N . GLU A 1 81 ? 23.752 18.268 -1.120 1.00 85.69 81 GLU A N 1
ATOM 622 C CA . GLU A 1 81 ? 24.937 19.038 -1.519 1.00 85.69 81 GLU A CA 1
ATOM 623 C C . GLU A 1 81 ? 24.589 20.511 -1.781 1.00 85.69 81 GLU A C 1
ATOM 625 O O . GLU A 1 81 ? 25.315 21.407 -1.351 1.00 85.69 81 GLU A O 1
ATOM 630 N N . ALA A 1 82 ? 23.445 20.774 -2.420 1.00 82.56 82 ALA A N 1
ATOM 631 C CA . ALA A 1 82 ? 22.956 22.130 -2.660 1.00 82.56 82 ALA A CA 1
ATOM 632 C C . ALA A 1 82 ? 22.574 22.867 -1.362 1.00 82.56 82 ALA A C 1
ATOM 634 O O . ALA A 1 82 ? 22.781 24.077 -1.263 1.00 82.56 82 ALA A O 1
ATOM 635 N N . GLU A 1 83 ? 22.037 22.156 -0.367 1.00 78.19 83 GLU A N 1
ATOM 636 C CA . GLU A 1 83 ? 21.735 22.704 0.961 1.00 78.19 83 GLU A CA 1
ATOM 637 C C . GLU A 1 83 ? 22.998 22.962 1.789 1.00 78.19 83 GLU A C 1
ATOM 639 O O . GLU A 1 83 ? 23.076 23.979 2.469 1.00 78.19 83 GLU A O 1
ATOM 644 N N . SER A 1 84 ? 24.006 22.089 1.704 1.00 76.31 84 SER A N 1
ATOM 645 C CA . SER A 1 84 ? 25.255 22.239 2.464 1.00 76.31 84 SER A CA 1
ATOM 646 C C . SER A 1 84 ? 26.200 23.309 1.903 1.00 76.31 84 SER A C 1
ATOM 648 O O . SER A 1 84 ? 27.149 23.695 2.585 1.00 76.31 84 SER A O 1
ATOM 650 N N . SER A 1 85 ? 25.980 23.759 0.665 1.00 68.00 85 SER A N 1
ATOM 651 C CA . SER A 1 85 ? 26.774 24.801 0.005 1.00 68.00 85 SER A CA 1
ATOM 652 C C . SER A 1 85 ? 26.157 26.207 0.123 1.00 68.00 85 SER A C 1
ATOM 654 O O . SER A 1 85 ? 26.641 27.134 -0.535 1.00 68.00 85 SER A O 1
ATOM 656 N N . ARG A 1 86 ? 25.090 26.358 0.919 1.00 59.09 86 ARG A N 1
ATOM 657 C CA . ARG A 1 86 ? 24.345 27.598 1.179 1.00 59.09 86 ARG A CA 1
ATOM 658 C C . ARG A 1 86 ? 24.617 28.124 2.584 1.00 59.09 86 ARG A C 1
ATOM 660 O O . ARG A 1 86 ? 24.637 29.366 2.719 1.00 59.09 86 ARG A O 1
#

Foldseek 3Di:
DDPVVLVVLQVVQVVVVHHSVVSVVVCPVVDDDPVRVVVVVVVVQVVCCVVVVDRQDPVNVVVVVVVVVVVVVVVVVVVVVVVVVD

Sequence (86 aa):
MPAEVRDQLAAVAEARGTSLRALMQEIAAETLTPDQIKERADRTRALLAELFGHYVTDEESAEMRRKMREATAAHRAALSEAESSR

Radius of gyration: 21.36 Å; chains: 1; bounding box: 44×40×52 Å